Protein AF-A0A151RM84-F1 (afdb_monomer_lite)

Organism: Cajanus cajan 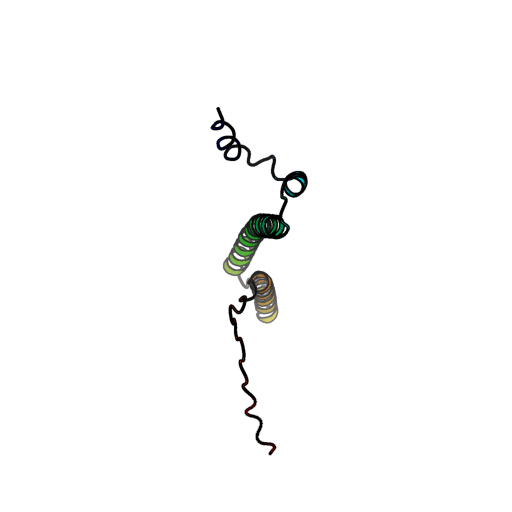(NCBI:txid3821)

Radius of gyration: 24.31 Å; chains: 1; bounding box: 56×67×56 Å

Structure (mmCIF, N/CA/C/O backbone):
data_AF-A0A151RM84-F1
#
_entry.id   AF-A0A151RM84-F1
#
loop_
_atom_site.group_PDB
_atom_site.id
_atom_site.type_symbol
_atom_site.label_atom_id
_atom_site.label_alt_id
_atom_site.label_comp_id
_atom_site.label_asym_id
_atom_site.label_entity_id
_atom_site.label_seq_id
_atom_site.pdbx_PDB_ins_code
_atom_site.Cartn_x
_atom_site.Cartn_y
_atom_site.Cartn_z
_atom_site.occupancy
_atom_site.B_iso_or_equiv
_atom_site.auth_seq_id
_atom_site.auth_comp_id
_atom_site.auth_asym_id
_atom_site.auth_atom_id
_atom_site.pdbx_PDB_model_num
ATOM 1 N N . MET A 1 1 ? 39.529 15.481 -26.014 1.00 39.38 1 MET A 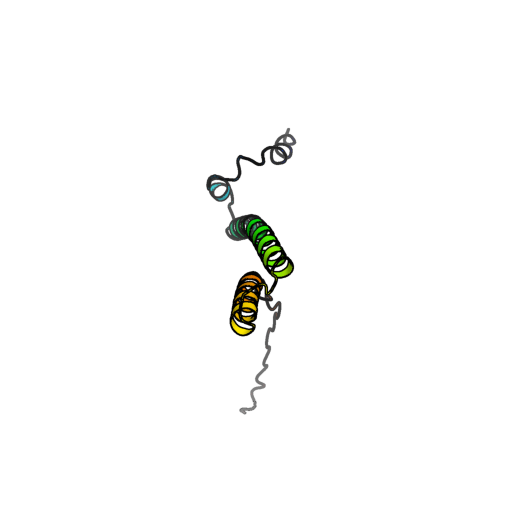N 1
ATOM 2 C CA . MET A 1 1 ? 39.070 16.333 -24.896 1.00 39.38 1 MET A CA 1
ATOM 3 C C . MET A 1 1 ? 37.631 15.927 -24.570 1.00 39.38 1 MET A C 1
ATOM 5 O O . MET A 1 1 ? 36.702 16.627 -24.926 1.00 39.38 1 MET A O 1
ATOM 9 N N . ALA A 1 2 ? 37.446 14.715 -24.033 1.00 37.00 2 ALA A N 1
ATOM 10 C CA . ALA A 1 2 ? 36.148 14.025 -23.958 1.00 37.00 2 ALA A CA 1
ATOM 11 C C . ALA A 1 2 ? 35.889 13.500 -22.535 1.00 37.00 2 ALA A C 1
ATOM 13 O O . ALA A 1 2 ? 35.675 12.314 -22.324 1.00 37.00 2 ALA A O 1
ATOM 14 N N . THR A 1 3 ? 36.010 14.381 -21.543 1.00 37.12 3 THR A N 1
ATOM 15 C CA . THR A 1 3 ? 35.956 14.022 -20.112 1.00 37.12 3 THR A CA 1
ATOM 16 C C . THR A 1 3 ? 35.069 14.962 -19.289 1.00 37.12 3 THR A C 1
ATOM 18 O O . THR A 1 3 ? 35.218 15.020 -18.076 1.00 37.12 3 THR A O 1
ATOM 21 N N . LEU A 1 4 ? 34.143 15.704 -19.910 1.00 43.50 4 LEU A N 1
ATOM 22 C CA . LEU A 1 4 ? 33.360 16.742 -19.216 1.00 43.50 4 LEU A CA 1
ATOM 23 C C . LEU A 1 4 ? 31.833 16.591 -19.312 1.00 43.50 4 LEU A C 1
ATOM 25 O O . LEU A 1 4 ? 31.127 17.559 -19.081 1.00 43.50 4 LEU A O 1
ATOM 29 N N . GLN A 1 5 ? 31.303 15.400 -19.612 1.00 43.84 5 GLN A N 1
ATOM 30 C CA . GLN A 1 5 ? 29.841 15.184 -19.647 1.00 43.84 5 GLN A CA 1
ATOM 31 C C . GLN A 1 5 ? 29.324 14.132 -18.659 1.00 43.84 5 GLN A C 1
ATOM 33 O O . GLN A 1 5 ? 28.120 13.936 -18.548 1.00 43.84 5 GLN A O 1
ATOM 38 N N . GLN A 1 6 ? 30.207 13.490 -17.886 1.00 38.56 6 GLN A N 1
ATOM 39 C CA . GLN A 1 6 ? 29.796 12.491 -16.892 1.00 38.56 6 GLN A CA 1
ATOM 40 C C . GLN A 1 6 ? 29.328 13.100 -15.556 1.00 38.56 6 GLN A C 1
ATOM 42 O O . GLN A 1 6 ? 28.772 12.378 -14.734 1.00 38.56 6 GLN A O 1
ATOM 47 N N . HIS A 1 7 ? 29.575 14.392 -15.305 1.00 37.28 7 HIS A N 1
ATOM 48 C CA . HIS A 1 7 ? 29.443 14.982 -13.965 1.00 37.28 7 HIS A CA 1
ATOM 49 C C . HIS A 1 7 ? 28.128 15.734 -13.689 1.00 37.28 7 HIS A C 1
ATOM 51 O O . HIS A 1 7 ? 27.859 16.032 -12.527 1.00 37.28 7 HIS A O 1
ATOM 57 N N . ASP A 1 8 ? 27.277 15.976 -14.692 1.00 40.41 8 ASP A N 1
ATOM 58 C CA . ASP A 1 8 ? 26.139 16.900 -14.529 1.00 40.41 8 ASP A CA 1
ATOM 59 C C . ASP A 1 8 ? 24.791 16.236 -14.183 1.00 40.41 8 ASP A C 1
ATOM 61 O O . ASP A 1 8 ? 23.849 16.925 -13.803 1.00 40.41 8 ASP A O 1
ATOM 65 N N . CYS A 1 9 ? 24.673 14.903 -14.219 1.00 44.72 9 CYS A N 1
ATOM 66 C CA . CYS A 1 9 ? 23.398 14.226 -13.914 1.00 44.72 9 CYS A CA 1
ATOM 67 C C . CYS A 1 9 ? 23.141 13.968 -12.418 1.00 44.72 9 CYS A C 1
ATOM 69 O O . CYS A 1 9 ? 22.081 13.458 -12.064 1.00 44.72 9 CYS A O 1
ATOM 71 N N . ILE A 1 10 ? 24.086 14.281 -11.524 1.00 45.28 10 ILE A N 1
ATOM 72 C CA . ILE A 1 10 ? 23.946 13.971 -10.088 1.00 45.28 10 ILE A CA 1
ATOM 73 C C . ILE A 1 10 ? 23.157 15.059 -9.335 1.00 45.28 10 ILE A C 1
ATOM 75 O O . ILE A 1 10 ? 22.632 14.790 -8.255 1.00 45.28 10 ILE A O 1
ATOM 79 N N . LEU A 1 11 ? 23.036 16.274 -9.882 1.00 41.62 11 LEU A N 1
ATOM 80 C CA . LEU A 1 11 ? 22.6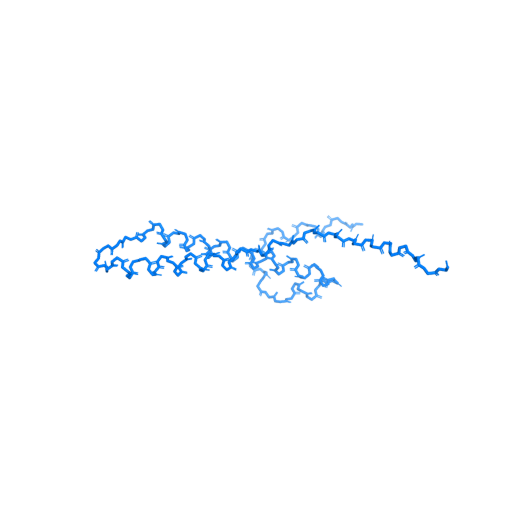70 17.441 -9.072 1.00 41.62 11 LEU A CA 1
ATOM 81 C C . LEU A 1 11 ? 21.286 18.055 -9.279 1.00 41.62 11 LEU A C 1
ATOM 83 O O . LEU A 1 11 ? 20.968 18.967 -8.521 1.00 41.62 11 LEU A O 1
ATOM 87 N N . ASP A 1 12 ? 20.424 17.565 -10.175 1.00 39.31 12 ASP A N 1
ATOM 88 C CA . ASP A 1 12 ? 19.069 18.128 -10.251 1.00 39.31 12 ASP A CA 1
ATOM 89 C C . ASP A 1 12 ? 17.958 17.081 -10.213 1.00 39.31 12 ASP A C 1
ATOM 91 O O . ASP A 1 12 ? 17.584 16.445 -11.197 1.00 39.31 12 ASP A O 1
ATOM 95 N N . ARG A 1 13 ? 17.399 16.939 -9.011 1.00 49.97 13 ARG A N 1
ATOM 96 C CA . ARG A 1 13 ? 16.272 16.067 -8.670 1.00 49.97 13 ARG A CA 1
ATOM 97 C C . ARG A 1 13 ? 14.948 16.550 -9.299 1.00 49.97 13 ARG A C 1
ATOM 99 O O . ARG A 1 13 ? 13.944 15.853 -9.188 1.00 49.97 13 ARG A O 1
ATOM 106 N N . THR A 1 14 ? 14.944 17.706 -9.971 1.00 47.25 14 THR A N 1
ATOM 107 C CA . THR A 1 14 ? 13.734 18.393 -10.458 1.00 47.25 14 THR A CA 1
ATOM 108 C C . THR A 1 14 ? 13.500 18.241 -11.968 1.00 47.25 14 THR A C 1
ATOM 110 O O . THR A 1 14 ? 12.361 18.331 -12.422 1.00 47.25 14 THR A O 1
ATOM 113 N N . LEU A 1 15 ? 14.530 17.932 -12.765 1.00 47.72 15 LEU A N 1
ATOM 114 C CA . LEU A 1 15 ? 14.421 17.801 -14.232 1.00 47.72 15 LEU A CA 1
ATOM 115 C C . LEU A 1 15 ? 13.852 16.454 -14.725 1.00 47.72 15 LEU A C 1
ATOM 117 O O . LEU A 1 15 ? 13.597 16.284 -15.913 1.00 47.72 15 LEU A O 1
ATOM 121 N N . CYS A 1 16 ? 13.603 15.494 -13.833 1.00 50.62 16 CYS A N 1
ATOM 122 C CA . CYS A 1 16 ? 13.215 14.122 -14.189 1.00 50.62 16 CYS A CA 1
ATOM 123 C C . CYS A 1 16 ? 11.690 13.913 -14.347 1.00 50.62 16 CYS A C 1
ATOM 125 O O . CYS A 1 16 ? 11.224 12.773 -14.369 1.00 50.62 16 CYS A O 1
ATOM 127 N N . PHE A 1 17 ? 10.898 14.992 -14.400 1.00 44.28 17 PHE A N 1
ATOM 128 C CA . PHE A 1 17 ? 9.435 14.912 -14.528 1.00 44.28 17 PHE A CA 1
ATOM 129 C C . PHE A 1 17 ? 8.949 14.946 -15.986 1.00 44.28 17 PHE A C 1
ATOM 131 O O . PHE A 1 17 ? 7.860 14.461 -16.280 1.00 44.28 17 PHE A O 1
ATOM 138 N N . SER A 1 18 ? 9.730 15.498 -16.922 1.00 43.41 18 SER A N 1
ATOM 139 C CA . SER A 1 18 ? 9.313 15.573 -18.321 1.00 43.41 18 SER A CA 1
ATOM 140 C C . SER A 1 18 ? 9.727 14.312 -19.079 1.00 43.41 18 SER A C 1
ATOM 142 O O . SER A 1 18 ? 10.864 13.848 -19.008 1.00 43.41 18 SER A O 1
ATOM 144 N N . SER A 1 19 ? 8.803 13.780 -19.874 1.00 50.41 19 SER A N 1
ATOM 145 C CA . SER A 1 19 ? 8.955 12.631 -20.778 1.00 50.41 19 SER A CA 1
ATOM 146 C C . SER A 1 19 ? 10.083 12.761 -21.822 1.00 50.41 19 SER A C 1
ATOM 148 O O . SER A 1 19 ? 10.196 11.929 -22.718 1.00 50.41 19 SER A O 1
ATOM 150 N N . GLN A 1 20 ? 10.914 13.804 -21.739 1.00 51.16 20 GLN A N 1
ATOM 151 C CA . GLN A 1 20 ? 12.024 14.078 -22.642 1.00 51.16 20 GLN A CA 1
ATOM 152 C C . GLN A 1 20 ? 13.227 13.159 -22.406 1.00 51.16 20 GLN A C 1
ATOM 154 O O . GLN A 1 20 ? 13.965 12.943 -23.357 1.00 51.16 20 GLN A O 1
ATOM 159 N N . SER A 1 21 ? 13.418 12.559 -21.221 1.00 52.84 21 SER A N 1
ATOM 160 C CA . SER A 1 21 ? 14.529 11.610 -20.992 1.00 52.84 21 SER A CA 1
ATOM 161 C C . SER A 1 21 ? 14.392 10.310 -21.797 1.00 52.84 21 SER A C 1
ATOM 163 O O . SER A 1 21 ? 15.398 9.732 -22.200 1.00 52.84 21 SER A O 1
ATOM 165 N N . ILE A 1 22 ? 13.158 9.897 -22.102 1.00 53.06 22 ILE A N 1
ATOM 166 C CA . ILE A 1 22 ? 12.851 8.709 -22.915 1.00 53.06 22 ILE A CA 1
ATOM 167 C C . ILE A 1 22 ? 13.266 8.922 -24.378 1.00 53.06 22 ILE A C 1
ATOM 169 O O . ILE A 1 22 ? 13.688 7.981 -25.043 1.00 53.06 22 ILE A O 1
ATOM 173 N N . LEU A 1 23 ? 13.199 10.165 -24.870 1.00 57.72 23 LEU A N 1
ATOM 174 C CA . LEU A 1 23 ? 13.517 10.510 -26.260 1.00 57.72 23 LEU A CA 1
ATOM 175 C C . LEU A 1 23 ? 15.013 10.350 -26.595 1.00 57.72 23 LEU A C 1
ATOM 177 O O . LEU A 1 23 ? 15.368 10.279 -27.767 1.00 57.72 23 LEU A O 1
ATOM 181 N N . TRP A 1 24 ? 15.876 10.302 -25.576 1.00 57.03 24 TRP A N 1
ATOM 182 C CA . TRP A 1 24 ? 17.332 10.180 -25.714 1.00 57.03 24 TRP A CA 1
ATOM 183 C C . TRP A 1 24 ? 17.853 8.761 -25.445 1.00 57.03 24 TRP A C 1
ATOM 185 O O . TRP A 1 24 ? 19.065 8.552 -25.403 1.00 57.03 24 TRP A O 1
ATOM 195 N N . MET A 1 25 ? 16.962 7.786 -25.237 1.00 65.56 25 MET A N 1
ATOM 196 C CA . MET A 1 25 ? 17.328 6.388 -25.008 1.00 65.56 25 MET A CA 1
ATOM 197 C C . MET A 1 25 ? 17.090 5.563 -26.277 1.00 65.56 25 MET A C 1
ATOM 199 O O . MET A 1 25 ? 15.953 5.339 -26.679 1.00 65.56 25 MET A O 1
ATOM 203 N N . ASP A 1 26 ? 18.167 5.055 -26.881 1.00 67.19 26 ASP A N 1
ATOM 204 C CA . ASP A 1 26 ? 18.103 4.268 -28.127 1.00 67.19 26 ASP A CA 1
ATOM 205 C C . ASP A 1 26 ? 17.539 2.851 -27.938 1.00 67.19 26 ASP A C 1
ATOM 207 O O . ASP A 1 26 ? 17.190 2.174 -28.908 1.00 67.19 26 ASP A O 1
ATOM 211 N N . LYS A 1 27 ? 17.451 2.370 -26.692 1.00 73.88 27 LYS A N 1
ATOM 212 C CA . LYS A 1 27 ? 16.996 1.014 -26.391 1.00 73.88 27 LYS A CA 1
ATOM 213 C C . LYS A 1 27 ? 15.754 0.992 -25.516 1.00 73.88 27 LYS A C 1
ATOM 215 O O . LYS A 1 27 ? 15.739 1.496 -24.395 1.00 73.88 27 LYS A O 1
ATOM 220 N N . VAL A 1 28 ? 14.753 0.255 -25.992 1.00 74.56 28 VAL A N 1
ATOM 221 C CA . VAL A 1 28 ? 13.500 -0.028 -25.273 1.00 74.56 28 VAL A CA 1
ATOM 222 C C . VAL A 1 28 ? 13.757 -0.670 -23.900 1.00 74.56 28 VAL A C 1
ATOM 224 O O . VAL A 1 28 ? 13.026 -0.402 -22.950 1.00 74.56 28 VAL A O 1
ATOM 227 N N . GLU A 1 29 ? 14.819 -1.472 -23.767 1.00 73.56 29 GLU A N 1
ATOM 228 C CA . GLU A 1 29 ? 15.194 -2.117 -22.499 1.00 73.56 29 GLU A CA 1
ATOM 229 C C . GLU A 1 29 ? 15.584 -1.111 -21.407 1.00 73.56 29 GLU A C 1
ATOM 231 O O . GLU A 1 29 ? 15.242 -1.299 -20.238 1.00 73.56 29 GLU A O 1
ATOM 236 N N . ASP A 1 30 ? 16.259 -0.027 -21.782 1.00 73.69 30 ASP A N 1
ATOM 237 C CA . ASP A 1 30 ? 16.732 0.987 -20.843 1.00 73.69 30 ASP A CA 1
ATOM 238 C C . ASP A 1 30 ? 15.616 1.963 -20.475 1.00 73.69 30 ASP A C 1
ATOM 240 O O . ASP A 1 30 ? 15.494 2.323 -19.304 1.00 73.69 30 ASP A O 1
ATOM 244 N N . ILE A 1 31 ? 14.721 2.263 -21.423 1.00 78.62 31 ILE A N 1
ATOM 245 C CA . ILE A 1 31 ? 13.465 2.980 -21.161 1.00 78.62 31 ILE A CA 1
ATOM 246 C C . ILE A 1 31 ? 12.630 2.216 -20.130 1.00 78.62 31 ILE A C 1
ATOM 248 O O . ILE A 1 31 ? 12.189 2.785 -19.133 1.00 78.62 31 ILE A O 1
ATOM 252 N N . TRP A 1 32 ? 12.442 0.907 -20.327 1.00 77.75 32 TRP A N 1
ATOM 253 C CA . TRP A 1 32 ? 11.684 0.079 -1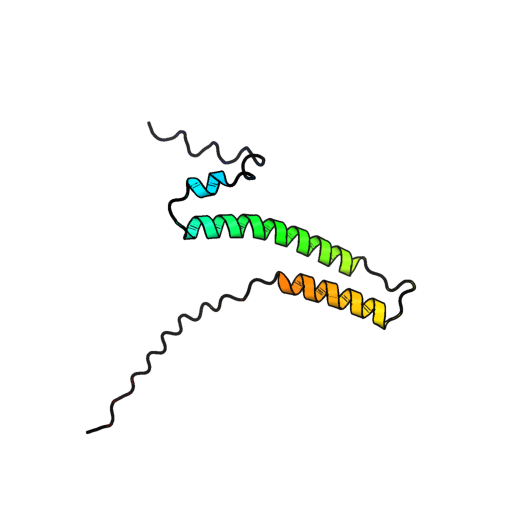9.388 1.00 77.75 32 TRP A CA 1
ATOM 254 C C . TRP A 1 32 ? 12.341 0.016 -18.005 1.00 77.75 32 TRP A C 1
ATOM 256 O O . TRP A 1 32 ? 11.653 0.061 -16.986 1.00 77.75 32 TRP A O 1
ATOM 266 N N . ARG A 1 33 ? 13.675 -0.057 -17.945 1.00 73.12 33 ARG A N 1
ATOM 267 C CA . ARG A 1 33 ? 14.433 -0.092 -16.687 1.00 73.12 33 ARG A CA 1
ATOM 268 C C . ARG A 1 33 ? 14.329 1.219 -15.911 1.00 73.12 33 ARG A C 1
ATOM 270 O O . ARG A 1 33 ? 14.172 1.186 -14.693 1.00 73.12 33 ARG A O 1
ATOM 277 N N . ASP A 1 34 ? 14.413 2.349 -16.603 1.00 74.25 34 ASP A N 1
ATOM 278 C CA . ASP A 1 34 ? 14.277 3.678 -16.012 1.00 74.25 34 ASP A CA 1
ATOM 279 C C . ASP A 1 34 ? 12.847 3.922 -15.509 1.00 74.25 34 ASP A C 1
ATOM 281 O O . ASP A 1 34 ? 12.673 4.306 -14.352 1.00 74.25 34 ASP A O 1
ATOM 285 N N . LEU A 1 35 ? 11.829 3.580 -16.309 1.00 73.75 35 LEU A N 1
ATOM 286 C CA . LEU A 1 35 ? 10.432 3.602 -15.870 1.00 73.75 35 LEU A CA 1
ATOM 287 C C . LEU A 1 35 ? 10.248 2.726 -14.628 1.00 73.75 35 LEU A C 1
ATOM 289 O O . LEU A 1 35 ? 9.785 3.207 -13.596 1.00 73.75 35 LEU A O 1
ATOM 293 N N . LYS A 1 36 ? 10.696 1.467 -14.676 1.00 72.50 36 LYS A N 1
ATOM 294 C CA . LYS A 1 36 ? 10.601 0.550 -13.536 1.00 72.50 36 LYS A CA 1
ATOM 295 C C . LYS A 1 36 ? 11.285 1.113 -12.290 1.00 72.50 36 LYS A C 1
ATOM 297 O O . LYS A 1 36 ? 10.708 1.046 -11.216 1.00 72.50 36 LYS A O 1
ATOM 302 N N . SER A 1 37 ? 12.475 1.697 -12.422 1.00 69.88 37 SER A N 1
ATOM 303 C CA . SER A 1 37 ? 13.197 2.318 -11.306 1.00 69.88 37 SER A CA 1
ATOM 304 C C . SER A 1 37 ? 12.415 3.486 -10.691 1.00 69.88 37 SER A C 1
ATOM 306 O O . SER A 1 37 ? 12.243 3.537 -9.473 1.00 69.88 37 SER A O 1
ATOM 308 N N . ARG A 1 38 ? 11.874 4.392 -11.515 1.00 70.00 38 ARG A N 1
ATOM 309 C CA . ARG A 1 38 ? 11.114 5.560 -11.037 1.00 70.00 38 ARG A CA 1
ATOM 310 C C . ARG A 1 38 ? 9.794 5.164 -10.381 1.00 70.00 38 ARG A C 1
ATOM 312 O O . ARG A 1 38 ? 9.504 5.637 -9.286 1.00 70.00 38 ARG A O 1
ATOM 319 N N . TYR A 1 39 ? 9.027 4.276 -11.011 1.00 66.31 39 TYR A N 1
ATOM 320 C CA . TYR A 1 39 ? 7.754 3.810 -10.458 1.00 66.31 39 TYR A CA 1
ATOM 321 C C . TYR A 1 39 ? 7.958 2.927 -9.221 1.00 66.31 39 TYR A C 1
ATOM 323 O O . TYR A 1 39 ? 7.248 3.118 -8.241 1.00 66.31 39 TYR A O 1
ATOM 331 N N . SER A 1 40 ? 9.024 2.114 -9.171 1.00 66.81 40 SER A N 1
ATOM 332 C CA . SER A 1 40 ? 9.346 1.319 -7.975 1.00 66.81 40 SER A CA 1
ATOM 333 C C . SER A 1 40 ? 9.623 2.166 -6.730 1.00 66.81 40 SER A C 1
ATOM 335 O O . SER A 1 40 ? 9.356 1.725 -5.618 1.00 66.81 40 SER A O 1
ATOM 337 N N . GLN A 1 41 ? 10.128 3.398 -6.883 1.00 61.03 41 GLN A N 1
ATOM 338 C CA . GLN A 1 41 ? 10.290 4.315 -5.749 1.00 61.03 41 GLN A CA 1
ATOM 339 C C . GLN A 1 41 ? 8.943 4.847 -5.241 1.00 61.03 41 GLN A C 1
ATOM 341 O O . GLN A 1 41 ? 8.767 4.985 -4.031 1.00 61.03 41 GLN A O 1
ATOM 346 N N . GLY A 1 42 ? 7.996 5.123 -6.145 1.00 68.94 42 GLY A N 1
ATOM 347 C CA . GLY A 1 42 ? 6.624 5.490 -5.779 1.00 68.94 42 GLY A CA 1
ATOM 348 C C . GLY A 1 42 ? 5.900 4.348 -5.065 1.00 68.94 42 GLY A C 1
ATOM 349 O O . GLY A 1 42 ? 5.245 4.576 -4.048 1.00 68.94 42 GLY A O 1
ATOM 350 N N . ASP A 1 43 ? 6.113 3.119 -5.532 1.00 78.44 43 ASP A N 1
ATOM 351 C CA . ASP A 1 43 ? 5.560 1.909 -4.925 1.00 78.44 43 ASP A CA 1
ATOM 352 C C . ASP A 1 43 ? 6.070 1.719 -3.486 1.00 78.44 43 ASP A C 1
ATOM 354 O O . ASP A 1 43 ? 5.287 1.444 -2.581 1.00 78.44 43 ASP A O 1
ATOM 358 N N . LEU A 1 44 ? 7.365 1.951 -3.228 1.00 82.19 44 LEU A N 1
ATOM 359 C CA . LEU A 1 44 ? 7.946 1.827 -1.882 1.00 82.19 44 LEU A CA 1
ATOM 360 C C . LEU A 1 44 ? 7.339 2.798 -0.860 1.00 82.19 44 LEU A C 1
ATOM 362 O O . LEU A 1 44 ? 7.086 2.398 0.278 1.00 82.19 44 LEU A O 1
ATOM 366 N N . LEU A 1 45 ? 7.105 4.057 -1.244 1.00 86.75 45 LEU A N 1
ATOM 367 C CA . LEU A 1 45 ? 6.465 5.036 -0.358 1.00 86.75 45 LEU A CA 1
ATOM 368 C C . LEU A 1 45 ? 5.022 4.628 -0.042 1.00 86.75 45 LEU A C 1
ATOM 370 O O . LEU A 1 45 ? 4.623 4.645 1.119 1.00 86.75 45 LEU A O 1
ATOM 374 N N . ARG A 1 46 ? 4.270 4.173 -1.052 1.00 88.81 46 ARG A N 1
ATOM 375 C CA . ARG A 1 46 ? 2.893 3.705 -0.858 1.00 88.81 46 ARG A CA 1
ATOM 376 C C . ARG A 1 46 ? 2.824 2.477 0.051 1.00 88.81 46 ARG A C 1
ATOM 378 O O . ARG A 1 46 ? 1.971 2.429 0.933 1.00 88.81 46 ARG A O 1
ATOM 385 N N . ILE A 1 47 ? 3.732 1.515 -0.117 1.00 89.81 47 ILE A N 1
ATOM 386 C CA . ILE A 1 47 ? 3.829 0.342 0.766 1.00 89.81 47 ILE A CA 1
ATOM 387 C C . ILE A 1 47 ? 4.094 0.776 2.210 1.00 89.81 47 ILE A C 1
ATOM 389 O O . ILE A 1 47 ? 3.463 0.253 3.128 1.00 89.81 47 ILE A O 1
ATOM 393 N N . PHE A 1 48 ? 5.008 1.726 2.426 1.00 91.44 48 PHE A N 1
ATOM 394 C CA . PHE A 1 48 ? 5.303 2.232 3.765 1.00 91.44 48 PHE A CA 1
ATOM 395 C C . PHE A 1 48 ? 4.072 2.877 4.413 1.00 91.44 48 PHE A C 1
ATOM 397 O O . PHE A 1 48 ? 3.765 2.576 5.567 1.00 91.44 48 PHE A O 1
ATOM 404 N N . ASP A 1 49 ? 3.337 3.701 3.666 1.00 93.31 49 ASP A N 1
ATOM 405 C CA . ASP A 1 49 ? 2.109 4.332 4.153 1.00 93.31 49 ASP A CA 1
ATOM 406 C C . ASP A 1 49 ? 1.057 3.285 4.554 1.00 93.31 49 ASP A C 1
ATOM 408 O O . ASP A 1 49 ? 0.481 3.375 5.638 1.00 93.31 49 ASP A O 1
ATOM 412 N N . LEU A 1 50 ? 0.860 2.247 3.733 1.00 94.12 50 LEU A N 1
ATOM 413 C CA . LEU A 1 50 ? -0.069 1.146 4.019 1.00 94.12 50 LEU A CA 1
ATOM 414 C C . LEU A 1 50 ? 0.348 0.336 5.255 1.00 94.12 50 LEU A C 1
ATOM 416 O O . LEU A 1 50 ? -0.482 -0.001 6.099 1.00 94.12 50 LEU A O 1
ATOM 420 N N . GLN A 1 51 ? 1.643 0.052 5.411 1.00 94.00 51 GLN A N 1
ATOM 421 C CA . GLN A 1 51 ? 2.170 -0.615 6.606 1.00 94.00 51 GLN A CA 1
ATOM 422 C C . GLN A 1 51 ? 1.984 0.246 7.862 1.00 94.00 51 GLN A C 1
ATOM 424 O O . GLN A 1 51 ? 1.652 -0.262 8.940 1.00 94.00 51 GLN A O 1
ATOM 429 N N . HIS A 1 52 ? 2.170 1.560 7.738 1.00 95.12 52 HIS A N 1
ATOM 430 C CA . HIS A 1 52 ? 1.916 2.491 8.826 1.00 95.12 52 HIS A CA 1
ATOM 431 C C . HIS A 1 52 ? 0.426 2.543 9.192 1.00 95.12 52 HIS A C 1
ATOM 433 O O . HIS A 1 52 ? 0.077 2.478 10.372 1.00 95.12 52 HIS A O 1
ATOM 439 N N . GLU A 1 53 ? -0.465 2.577 8.203 1.00 94.69 53 GLU A N 1
ATOM 440 C CA . GLU A 1 53 ? -1.912 2.511 8.411 1.00 94.69 53 GLU A CA 1
ATOM 441 C C . GLU A 1 53 ? -2.308 1.221 9.146 1.00 94.69 53 GLU A C 1
ATOM 443 O O . GLU A 1 53 ? -2.940 1.282 10.202 1.00 94.69 53 GLU A O 1
ATOM 448 N N . ALA A 1 54 ? -1.833 0.060 8.685 1.00 93.81 54 ALA A N 1
ATOM 449 C CA . ALA A 1 54 ? -2.101 -1.226 9.331 1.00 93.81 54 ALA A CA 1
ATOM 450 C C . ALA A 1 54 ? -1.597 -1.287 10.784 1.00 93.81 54 ALA A C 1
ATOM 452 O O . ALA A 1 54 ? -2.275 -1.830 11.655 1.00 93.81 54 ALA A O 1
ATOM 453 N N . SER A 1 55 ? -0.413 -0.731 11.065 1.00 93.81 55 SER A N 1
ATOM 454 C CA . SER A 1 55 ? 0.177 -0.742 12.415 1.00 93.81 55 SER A CA 1
ATOM 455 C C . SER A 1 55 ? -0.452 0.272 13.375 1.00 93.81 55 SER A C 1
ATOM 457 O O . SER A 1 55 ? -0.476 0.049 14.587 1.00 93.81 55 SER A O 1
ATOM 459 N N . SER A 1 56 ? -0.968 1.385 12.852 1.00 94.81 56 SER A N 1
ATOM 460 C CA . SER A 1 56 ? -1.645 2.419 13.640 1.00 94.81 56 SER A CA 1
ATOM 461 C C . SER A 1 56 ? -3.128 2.115 13.876 1.00 94.81 56 SER A C 1
ATOM 463 O O . SER A 1 56 ? -3.725 2.660 14.812 1.00 94.81 56 SER A O 1
ATOM 465 N N . MET A 1 57 ? -3.717 1.216 13.079 1.00 92.81 57 MET A N 1
ATOM 466 C CA . MET A 1 57 ? -5.093 0.763 13.233 1.00 92.81 57 MET A CA 1
ATOM 467 C C . MET A 1 57 ? -5.345 0.131 14.608 1.00 92.81 57 MET A C 1
ATOM 469 O O . MET A 1 57 ? -4.665 -0.788 15.062 1.00 92.81 57 MET A O 1
ATOM 473 N N . LYS A 1 58 ? -6.410 0.599 15.261 1.00 92.88 58 LYS A N 1
ATOM 474 C CA . LYS A 1 58 ? -6.957 0.030 16.497 1.00 92.88 58 LYS A CA 1
ATOM 475 C C . LYS A 1 58 ? -8.430 -0.277 16.271 1.00 92.88 58 LYS A C 1
ATOM 477 O O . LYS A 1 58 ? -9.104 0.473 15.572 1.00 92.88 58 LYS A O 1
ATOM 482 N N . GLN A 1 59 ? -8.940 -1.338 16.895 1.00 88.88 59 GLN A N 1
ATOM 483 C CA . GLN A 1 59 ? -10.351 -1.716 16.766 1.00 88.88 59 GLN A CA 1
ATOM 484 C C . GLN A 1 59 ? -11.292 -0.564 17.161 1.00 88.88 59 GLN A C 1
ATOM 486 O O . GLN A 1 59 ? -12.240 -0.260 16.440 1.00 88.88 59 GLN A O 1
ATOM 491 N N . GLY A 1 60 ? -11.001 0.126 18.268 1.00 91.62 60 GLY A N 1
ATOM 492 C CA . GLY A 1 60 ? -11.796 1.265 18.727 1.00 91.62 60 GLY A CA 1
ATOM 493 C C . GLY A 1 60 ? -13.267 0.885 18.911 1.00 91.62 60 GLY A C 1
ATOM 494 O O . GLY A 1 60 ? -13.576 -0.044 19.651 1.00 91.62 60 GLY A O 1
ATOM 495 N N . ASN A 1 61 ? -14.151 1.593 18.205 1.00 92.12 61 ASN A N 1
ATOM 496 C CA . ASN A 1 61 ? -15.599 1.358 18.217 1.00 92.12 61 ASN A CA 1
ATOM 497 C C . ASN A 1 61 ? -16.085 0.466 17.058 1.00 92.12 61 ASN A C 1
ATOM 499 O O . ASN A 1 61 ? -17.291 0.293 16.899 1.00 92.12 61 ASN A O 1
ATOM 503 N N . LEU A 1 62 ? -15.181 -0.050 16.218 1.00 92.06 62 LEU A N 1
ATOM 504 C CA . LEU A 1 62 ? -15.541 -0.926 15.103 1.00 92.06 62 LEU A CA 1
ATOM 505 C C . LEU A 1 62 ? -15.904 -2.320 15.620 1.00 92.06 62 LEU A C 1
ATOM 507 O O . LEU A 1 62 ? -15.305 -2.831 16.576 1.00 92.06 62 LEU A O 1
ATOM 511 N N . SER A 1 63 ? -16.848 -2.973 14.942 1.00 95.88 63 SER A N 1
ATOM 512 C CA . SER A 1 63 ? -17.057 -4.402 15.152 1.00 95.88 63 SER A CA 1
ATOM 513 C C . SER A 1 63 ? -15.807 -5.190 14.746 1.00 95.88 63 SER A C 1
ATOM 515 O O . SER A 1 63 ? -14.995 -4.744 13.930 1.00 95.88 63 SER A O 1
ATOM 517 N N . VAL A 1 64 ? -15.649 -6.390 15.309 1.00 94.44 64 VAL A N 1
ATOM 518 C CA . VAL A 1 64 ? -14.521 -7.279 14.981 1.00 94.44 64 VAL A CA 1
ATOM 519 C C . VAL A 1 64 ? -14.467 -7.541 13.475 1.00 94.44 64 VAL A C 1
ATOM 521 O O . VAL A 1 64 ? -13.398 -7.460 12.876 1.00 94.44 64 VAL A O 1
ATOM 524 N N . THR A 1 65 ? -15.622 -7.786 12.853 1.00 95.56 65 THR A N 1
ATOM 525 C CA . THR A 1 65 ? -15.727 -8.011 11.410 1.00 95.56 65 THR A CA 1
ATOM 526 C C . THR A 1 65 ? -15.255 -6.796 10.620 1.00 95.56 65 THR A C 1
ATOM 528 O O . THR A 1 65 ? -14.396 -6.944 9.762 1.00 95.56 65 THR A O 1
ATOM 531 N N . GLU A 1 66 ? -15.734 -5.591 10.938 1.00 94.25 66 GLU A N 1
ATOM 532 C CA . GLU A 1 66 ? -15.325 -4.374 10.222 1.00 94.25 66 GLU A CA 1
ATOM 533 C C . GLU A 1 66 ? -13.834 -4.074 10.374 1.00 94.25 66 GLU A C 1
ATOM 535 O O . GLU A 1 66 ? -13.187 -3.656 9.413 1.00 94.25 66 GLU A O 1
ATOM 540 N N . PHE A 1 67 ? -13.276 -4.291 11.568 1.00 96.31 67 PHE A N 1
ATOM 541 C CA . PHE A 1 67 ? -11.848 -4.110 11.806 1.00 96.31 67 PHE A CA 1
ATOM 542 C C . PHE A 1 67 ? -11.014 -5.063 10.943 1.00 96.31 67 PHE A C 1
ATOM 544 O O . PHE A 1 67 ? -10.106 -4.619 10.240 1.00 96.31 67 PHE A O 1
ATOM 551 N N . PHE A 1 68 ? -11.347 -6.356 10.952 1.00 95.38 68 PHE A N 1
ATOM 552 C CA . PHE A 1 68 ? -10.624 -7.349 10.160 1.00 95.38 68 PHE A CA 1
ATOM 553 C C . PHE A 1 68 ? -10.816 -7.154 8.658 1.00 95.38 68 PHE A C 1
ATOM 555 O O . PHE A 1 68 ? -9.846 -7.273 7.920 1.00 95.38 68 PHE A O 1
ATOM 562 N N . THR A 1 69 ? -12.014 -6.790 8.194 1.00 96.31 69 THR A N 1
ATOM 563 C CA . THR A 1 69 ? -12.244 -6.483 6.777 1.00 96.31 69 THR A CA 1
ATOM 564 C C . THR A 1 69 ? -11.353 -5.335 6.310 1.00 96.31 69 THR A C 1
ATOM 566 O O . THR A 1 69 ? -10.715 -5.457 5.270 1.00 96.31 69 THR A O 1
ATOM 569 N N . LYS A 1 70 ? -11.244 -4.249 7.087 1.00 94.44 70 LYS A N 1
ATOM 570 C CA . LYS A 1 70 ? -10.342 -3.134 6.754 1.00 94.44 70 LYS A CA 1
ATOM 571 C C . LYS A 1 70 ? -8.879 -3.563 6.726 1.00 94.44 70 LYS A C 1
ATOM 573 O O . LYS A 1 70 ? -8.158 -3.193 5.808 1.00 94.44 70 LYS A O 1
ATOM 578 N N . LEU A 1 71 ? -8.459 -4.368 7.700 1.00 94.75 71 LEU A N 1
ATOM 579 C CA . LEU A 1 71 ? -7.096 -4.880 7.743 1.00 94.75 71 LEU A CA 1
ATOM 580 C C . LEU A 1 71 ? -6.792 -5.744 6.508 1.00 94.75 71 LEU A C 1
ATOM 582 O O . LEU A 1 71 ? -5.760 -5.544 5.880 1.00 94.75 71 LEU A O 1
ATOM 586 N N . CYS A 1 72 ? -7.698 -6.648 6.118 1.00 94.75 72 CYS A N 1
ATOM 587 C CA . CYS A 1 72 ? -7.556 -7.471 4.912 1.00 94.75 72 CYS A CA 1
ATOM 588 C C . CYS A 1 72 ? -7.411 -6.630 3.639 1.00 94.75 72 CYS A C 1
ATOM 590 O O . CYS A 1 72 ? -6.542 -6.926 2.831 1.00 94.75 72 CYS A O 1
ATOM 592 N N . VAL A 1 73 ? -8.190 -5.553 3.496 1.00 95.31 73 VAL A N 1
ATOM 593 C CA . VAL A 1 73 ? -8.073 -4.645 2.343 1.00 95.31 73 VAL A CA 1
ATOM 594 C C . VAL A 1 73 ? -6.671 -4.037 2.246 1.00 95.31 73 VAL A C 1
ATOM 596 O O . VAL A 1 73 ? -6.098 -4.005 1.161 1.00 95.31 73 VAL A O 1
ATOM 599 N N . ILE A 1 74 ? -6.092 -3.599 3.370 1.00 93.75 74 ILE A N 1
ATOM 600 C CA . ILE A 1 74 ? -4.726 -3.053 3.384 1.00 93.75 74 ILE A CA 1
ATOM 601 C C . ILE A 1 74 ? -3.703 -4.130 2.995 1.00 93.75 74 ILE A C 1
ATOM 603 O O . ILE A 1 74 ? -2.785 -3.856 2.225 1.00 93.75 74 ILE A O 1
ATOM 607 N N . TRP A 1 75 ? -3.860 -5.359 3.497 1.00 93.44 75 TRP A N 1
ATOM 608 C CA . TRP A 1 75 ? -2.984 -6.476 3.128 1.00 93.44 75 TRP A CA 1
ATOM 609 C C . TRP A 1 75 ? -3.063 -6.817 1.639 1.00 93.44 75 TRP A C 1
ATOM 611 O O . TRP A 1 75 ? -2.017 -6.985 1.015 1.00 93.44 75 TRP A O 1
ATOM 621 N N . ASP A 1 76 ? -4.264 -6.866 1.064 1.00 90.50 76 ASP A N 1
ATOM 622 C CA . ASP A 1 76 ? -4.460 -7.110 -0.368 1.00 90.50 76 ASP A CA 1
ATOM 623 C C . ASP A 1 76 ? -3.824 -5.995 -1.213 1.00 90.50 76 ASP A C 1
ATOM 625 O O . ASP A 1 76 ? -3.211 -6.259 -2.248 1.00 90.50 76 ASP A O 1
ATOM 629 N N . GLU A 1 77 ? -3.910 -4.739 -0.759 1.00 90.88 77 GLU A N 1
ATOM 630 C CA . GLU A 1 77 ? -3.262 -3.621 -1.444 1.00 90.88 77 GLU A CA 1
ATOM 631 C C . GLU A 1 77 ? -1.732 -3.739 -1.406 1.00 90.88 77 GLU A C 1
ATOM 633 O O . GLU A 1 77 ? -1.087 -3.532 -2.430 1.00 90.88 77 GLU A O 1
ATOM 638 N N . ILE A 1 78 ? -1.146 -4.136 -0.272 1.00 88.69 78 ILE A N 1
ATOM 639 C CA . ILE A 1 78 ? 0.300 -4.394 -0.157 1.00 88.69 78 ILE A CA 1
ATOM 640 C C . ILE A 1 78 ? 0.730 -5.550 -1.073 1.00 88.69 78 ILE A C 1
ATOM 642 O O . ILE A 1 78 ? 1.780 -5.469 -1.715 1.00 88.69 78 ILE A O 1
ATOM 646 N N . GLU A 1 79 ? -0.071 -6.613 -1.155 1.00 85.06 79 GLU A N 1
ATOM 647 C CA . GLU A 1 79 ? 0.214 -7.786 -1.987 1.00 85.06 79 GLU A CA 1
ATOM 648 C C . GLU A 1 79 ? 0.279 -7.421 -3.481 1.00 85.06 79 GLU A C 1
ATOM 650 O O . GLU A 1 79 ? 1.137 -7.942 -4.192 1.00 85.06 79 GLU A O 1
ATOM 655 N N . ASN A 1 80 ? -0.521 -6.450 -3.943 1.00 84.31 80 ASN A N 1
ATOM 656 C CA . ASN A 1 80 ? -0.469 -5.950 -5.326 1.00 84.31 80 ASN A CA 1
ATOM 657 C C . ASN A 1 80 ? 0.8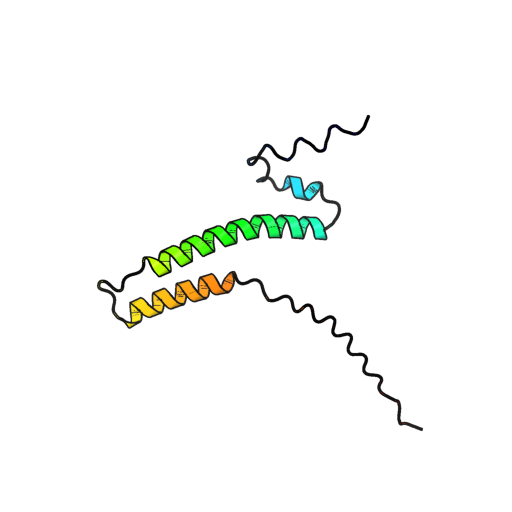79 -5.317 -5.709 1.00 84.31 80 ASN A C 1
ATOM 659 O O . ASN A 1 80 ? 1.203 -5.238 -6.893 1.00 84.31 80 ASN A O 1
ATOM 663 N N . PHE A 1 81 ? 1.675 -4.868 -4.734 1.00 81.56 81 PHE A N 1
ATOM 664 C CA . PHE A 1 81 ? 3.012 -4.328 -4.990 1.00 81.56 81 PHE A CA 1
ATOM 665 C C . PHE A 1 81 ? 4.110 -5.393 -4.985 1.00 81.56 81 PHE A C 1
ATOM 667 O O . PHE A 1 81 ? 5.271 -5.091 -5.286 1.00 81.56 81 PHE A O 1
ATOM 674 N N . ARG A 1 82 ? 3.792 -6.649 -4.649 1.00 70.88 82 ARG A N 1
ATOM 675 C CA . ARG A 1 82 ? 4.758 -7.734 -4.799 1.00 70.88 82 ARG A CA 1
ATOM 676 C C . ARG A 1 82 ? 4.976 -7.953 -6.285 1.00 70.88 82 ARG A C 1
ATOM 678 O O . ARG A 1 82 ? 4.106 -8.432 -6.999 1.00 70.88 82 ARG A O 1
ATOM 685 N N . LEU A 1 83 ? 6.172 -7.596 -6.742 1.00 67.19 83 LEU A N 1
ATOM 686 C CA . LEU A 1 83 ? 6.622 -7.943 -8.080 1.00 67.19 83 LEU A CA 1
ATOM 687 C C . LEU A 1 83 ? 6.461 -9.450 -8.260 1.00 67.19 83 LEU A C 1
ATOM 689 O O . LEU A 1 83 ? 6.988 -10.220 -7.449 1.00 67.19 83 LEU A O 1
ATOM 693 N N . ASP A 1 84 ? 5.764 -9.841 -9.329 1.00 56.94 84 ASP A N 1
ATOM 694 C CA . ASP A 1 84 ? 5.703 -11.228 -9.762 1.00 56.94 84 ASP A CA 1
ATOM 695 C C . ASP A 1 84 ? 7.117 -11.796 -9.713 1.00 56.94 84 ASP A C 1
ATOM 697 O O . ASP A 1 84 ? 8.056 -11.229 -10.289 1.00 56.94 84 ASP A O 1
ATOM 701 N N . LEU A 1 85 ? 7.276 -12.892 -8.969 1.00 56.97 85 LEU A N 1
ATOM 702 C CA . LEU A 1 85 ? 8.498 -13.676 -8.969 1.00 56.97 85 LEU A CA 1
ATOM 703 C C . LEU A 1 85 ? 8.741 -14.074 -10.420 1.00 56.97 85 LEU A C 1
ATOM 705 O O . LEU A 1 85 ? 8.145 -15.025 -10.920 1.00 56.97 85 LEU A O 1
ATOM 709 N N . VAL A 1 86 ? 9.586 -13.309 -11.113 1.00 56.00 86 VAL A N 1
ATOM 710 C CA . VAL A 1 86 ? 10.026 -13.633 -12.461 1.00 56.00 86 VAL A CA 1
ATOM 711 C C . VAL A 1 86 ? 10.690 -14.988 -12.328 1.00 56.00 86 VAL A C 1
ATOM 713 O O . VAL A 1 86 ? 11.789 -15.098 -11.786 1.00 56.00 86 VAL A O 1
ATOM 716 N N . CYS A 1 87 ? 9.985 -16.036 -12.749 1.00 53.28 87 CYS A N 1
ATOM 717 C CA . CYS A 1 87 ? 10.553 -17.364 -12.759 1.00 53.28 87 CYS A CA 1
ATOM 718 C C . CYS A 1 87 ? 11.714 -17.316 -13.742 1.00 53.28 87 CYS A C 1
ATOM 720 O O . CYS A 1 87 ? 11.525 -17.319 -14.956 1.00 53.28 87 CYS A O 1
ATOM 722 N N . THR A 1 88 ? 12.937 -17.291 -13.221 1.00 58.66 88 THR A N 1
ATOM 723 C CA . THR A 1 88 ? 14.169 -17.446 -14.001 1.00 58.66 88 THR A CA 1
ATOM 724 C C . THR A 1 88 ? 14.342 -18.897 -14.458 1.00 58.66 88 THR A C 1
ATOM 726 O O . THR A 1 88 ? 15.457 -19.398 -14.597 1.00 58.66 88 THR A O 1
ATOM 729 N N . CYS A 1 89 ? 13.241 -19.622 -14.655 1.00 59.66 89 CYS A N 1
ATOM 730 C CA . CYS A 1 89 ? 13.263 -20.956 -15.199 1.00 59.66 89 CYS A CA 1
ATOM 731 C C . CYS A 1 89 ? 13.551 -20.857 -16.701 1.00 59.66 89 CYS A C 1
ATOM 733 O O . CYS A 1 89 ? 12.653 -20.846 -17.539 1.00 59.66 89 CYS A O 1
ATOM 735 N N . VAL A 1 90 ? 14.841 -20.849 -17.055 1.00 62.16 90 VAL A N 1
ATOM 736 C CA . VAL A 1 90 ? 15.314 -21.225 -18.396 1.00 62.16 90 VAL A CA 1
ATOM 737 C C . VAL A 1 90 ? 15.161 -22.742 -18.529 1.00 62.16 90 VAL A C 1
ATOM 739 O O . VAL A 1 90 ? 16.130 -23.485 -18.664 1.00 62.16 90 VAL A O 1
ATOM 742 N N . ALA A 1 91 ? 13.932 -23.244 -18.434 1.00 60.84 91 ALA A N 1
ATOM 743 C CA . ALA A 1 91 ? 13.651 -24.630 -18.748 1.00 60.84 91 ALA A CA 1
ATOM 744 C C . ALA A 1 91 ? 13.650 -24.764 -20.275 1.00 60.84 91 ALA A C 1
ATOM 746 O O . ALA A 1 91 ? 12.609 -24.745 -20.927 1.00 60.84 91 ALA A O 1
ATOM 747 N N . LYS A 1 92 ? 14.841 -24.907 -20.869 1.00 59.44 92 LYS A N 1
ATOM 748 C CA . LYS A 1 92 ? 14.947 -25.595 -22.157 1.00 59.44 92 LYS A CA 1
ATOM 749 C C . LYS A 1 92 ? 14.590 -27.054 -21.894 1.00 59.44 92 LYS A C 1
ATOM 751 O O . LYS A 1 92 ? 15.464 -27.863 -21.600 1.00 59.44 92 LYS A O 1
ATOM 756 N N . CYS A 1 93 ? 13.305 -27.387 -21.961 1.00 58.97 93 CYS A N 1
ATOM 757 C CA . CYS A 1 93 ? 12.870 -28.774 -22.012 1.00 58.97 93 CYS A CA 1
ATOM 758 C C . CYS A 1 93 ? 13.387 -29.384 -23.321 1.00 58.97 93 CYS A C 1
ATOM 760 O O . CYS A 1 93 ? 12.740 -29.288 -24.360 1.00 58.97 93 CYS A O 1
ATOM 762 N N . SER A 1 94 ? 14.571 -29.997 -23.295 1.00 58.09 94 SER A N 1
ATOM 763 C CA . SER A 1 94 ? 15.021 -30.873 -24.371 1.00 58.09 94 SER A CA 1
ATOM 764 C C . SER A 1 94 ? 14.362 -32.235 -24.178 1.00 58.09 94 SER A C 1
ATOM 766 O O . SER A 1 94 ? 14.943 -33.145 -23.591 1.00 58.09 94 SER A O 1
ATOM 768 N N . CYS A 1 95 ? 13.123 -32.375 -24.644 1.00 54.56 95 CYS A N 1
ATOM 769 C CA . CYS A 1 95 ? 12.581 -33.699 -24.912 1.00 54.56 95 CYS A CA 1
ATOM 770 C C . CYS A 1 95 ? 13.198 -34.197 -26.220 1.00 54.56 95 CYS A C 1
ATOM 772 O O . CYS A 1 95 ? 12.723 -33.875 -27.307 1.00 54.56 95 CYS A O 1
ATOM 774 N N . SER A 1 96 ? 14.264 -34.987 -2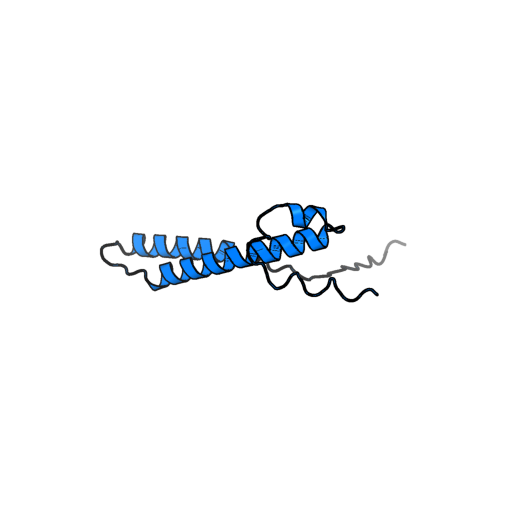6.124 1.00 54.97 96 SER A N 1
ATOM 775 C CA . SER A 1 96 ? 14.620 -35.922 -27.184 1.00 54.97 96 SER A CA 1
ATOM 776 C C . SER A 1 96 ? 13.561 -37.021 -27.190 1.00 54.97 96 SER A C 1
ATOM 778 O O . SER A 1 96 ? 13.679 -38.026 -26.491 1.00 54.97 96 SER A O 1
ATOM 780 N N . VAL A 1 97 ? 12.498 -36.817 -27.974 1.00 56.84 97 VAL A N 1
ATOM 781 C CA . VAL A 1 97 ? 11.666 -37.927 -28.442 1.00 56.84 97 VAL A CA 1
ATOM 782 C C . VAL A 1 97 ? 12.599 -38.825 -29.248 1.00 56.84 97 VAL A C 1
ATOM 784 O O . VAL A 1 97 ? 12.902 -38.554 -30.408 1.00 56.84 97 VAL A O 1
ATOM 787 N N . LEU A 1 98 ? 13.137 -39.852 -28.593 1.00 54.19 98 LEU A N 1
ATOM 788 C CA . LEU A 1 98 ? 13.778 -40.966 -29.269 1.00 54.19 98 LEU A CA 1
ATOM 789 C C . LEU A 1 98 ? 12.701 -41.598 -30.144 1.00 54.19 98 LEU A C 1
ATOM 791 O O . LEU A 1 98 ? 11.753 -42.201 -29.643 1.00 54.19 98 LEU A O 1
ATOM 795 N N . GLY A 1 99 ? 12.828 -41.383 -31.452 1.00 58.28 99 GLY A N 1
ATOM 796 C CA . GLY A 1 99 ? 12.025 -42.054 -32.455 1.00 58.28 99 GLY A CA 1
ATOM 797 C C . GLY A 1 99 ? 12.227 -43.556 -32.327 1.00 58.28 99 GLY A C 1
ATOM 798 O O . GLY A 1 99 ? 13.218 -44.092 -32.806 1.00 58.28 99 GLY A O 1
ATOM 799 N N . ILE A 1 100 ? 11.279 -44.228 -31.682 1.00 50.31 100 ILE A N 1
ATOM 800 C CA . ILE A 1 100 ? 11.068 -45.661 -31.859 1.00 50.31 100 ILE A CA 1
ATOM 801 C C . ILE A 1 100 ? 9.889 -45.792 -32.817 1.00 50.31 100 ILE A C 1
ATOM 803 O O . ILE A 1 100 ? 8.767 -46.070 -32.410 1.00 50.31 100 ILE A O 1
ATOM 807 N N . ILE A 1 101 ? 10.154 -45.516 -34.094 1.00 48.06 101 ILE A N 1
ATOM 808 C CA . ILE A 1 101 ? 9.445 -46.151 -35.204 1.00 48.06 101 ILE A CA 1
ATOM 809 C C . ILE A 1 101 ? 10.489 -46.455 -36.281 1.00 48.06 101 ILE A C 1
ATOM 811 O O . ILE A 1 101 ? 10.821 -45.600 -37.101 1.00 48.06 101 ILE A O 1
ATOM 815 N N . SER A 1 102 ? 10.994 -47.683 -36.245 1.00 40.22 102 SER A N 1
ATOM 816 C CA . SER A 1 102 ? 11.390 -48.472 -37.414 1.00 40.22 102 SER A CA 1
ATOM 817 C C . SER A 1 102 ? 11.308 -49.941 -37.034 1.00 40.22 102 SER A C 1
ATOM 819 O O . SER A 1 102 ? 12.009 -50.298 -36.057 1.00 40.22 102 SER A O 1
#

Foldseek 3Di:
DPDPPPPPPPPDPPPPPDPVVVVPDPDPVVVVVVVCVVVLVVLVVVLVVLVVVLVPDDCPPPDPVVSVVVNVVSVVVNVVSPDPPPPPPPPPPPPPPPDPDD

Secondary structure (DSSP, 8-state):
---SSSSGGGS-TTGGGSTTTGGG-S-HHHHHHHHHHHHHHHHHHHHHHHHHHHHH---TTS-HHHHHHHHHHHHHHHHTTS--------------------

pLDDT: mean 70.08, std 19.58, range [37.0, 96.31]

Sequence (102 aa):
MATLQQHDCILDRTLCFSSQSILWMDKVEDIWRDLKSRYSQGDLLRIFDLQHEASSMKQGNLSVTEFFTKLCVIWDEIENFRLDLVCTCVAKCSCSVLGIIS